Protein AF-A0A6G3RE51-F1 (afdb_monomer)

Radius of gyration: 11.44 Å; Cα contacts (8 Å, |Δi|>4): 53; chains: 1; bounding box: 28×18×31 Å

Solvent-accessible surface area (backbone atoms only — not comparable to full-atom values): 4079 Å² total; per-residue (Å²): 134,72,68,62,63,56,48,33,36,49,33,42,52,48,36,63,72,73,32,90,84,66,87,75,63,90,62,51,41,74,48,50,75,65,56,51,50,56,49,48,58,56,48,72,73,35,90,86,54,47,71,69,48,51,50,52,44,51,52,39,50,48,54,48,73,74,54,126

Sequence (68 aa):
MSTRSVKEAAAAEQLRATTTTLDIPKGFDLWTPEEIADWLDTVEDDPKVSDADFYEAQQAVQRVLDGA

Foldseek 3Di:
DDPLLVLLQQLLVQLVVQADQDPRDPPSSVDDLVRLVVVLVVLVPDPSRDPRSSVSNVVSSVDSVVHD

pLDDT: mean 70.86, std 10.28, range [41.88, 83.94]

Structure (mmCIF, N/CA/C/O backbone):
data_AF-A0A6G3RE51-F1
#
_entry.id   AF-A0A6G3RE51-F1
#
loop_
_atom_site.group_PDB
_atom_site.id
_atom_site.type_symbol
_atom_site.label_atom_id
_atom_site.label_alt_id
_atom_site.label_comp_id
_atom_site.label_asym_id
_atom_site.label_entity_id
_atom_site.label_seq_id
_atom_site.pdbx_PDB_ins_code
_atom_site.Cartn_x
_atom_site.Cartn_y
_atom_site.Cartn_z
_atom_site.occupancy
_atom_site.B_iso_or_equiv
_atom_site.auth_seq_id
_atom_site.auth_comp_id
_atom_site.auth_asym_id
_atom_site.auth_atom_id
_atom_site.pdbx_PDB_model_num
ATOM 1 N N . MET A 1 1 ? 17.668 -8.219 -21.863 1.00 41.88 1 MET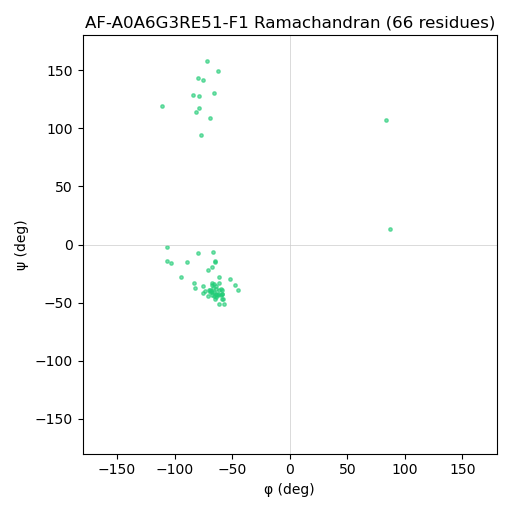 A N 1
ATOM 2 C CA . MET A 1 1 ? 17.486 -8.668 -20.467 1.00 41.88 1 MET A CA 1
ATOM 3 C C . MET A 1 1 ? 16.915 -7.483 -19.709 1.00 41.88 1 MET A C 1
ATOM 5 O O . MET A 1 1 ? 17.657 -6.555 -19.417 1.00 41.88 1 MET A O 1
ATOM 9 N N . SER A 1 2 ? 15.590 -7.433 -19.557 1.00 43.28 2 SER A N 1
ATOM 10 C CA . SER A 1 2 ? 14.878 -6.296 -18.964 1.00 43.28 2 SER A CA 1
ATOM 11 C C . SER A 1 2 ? 15.189 -6.210 -17.473 1.00 43.28 2 SER A C 1
ATOM 13 O O . SER A 1 2 ? 14.726 -7.037 -16.699 1.00 43.28 2 SER A O 1
ATOM 15 N N . THR A 1 3 ? 15.960 -5.206 -17.061 1.00 53.84 3 THR A N 1
ATOM 16 C CA . THR A 1 3 ? 16.212 -4.886 -15.643 1.00 53.84 3 THR A CA 1
ATOM 17 C C . THR A 1 3 ? 14.948 -4.436 -14.905 1.00 53.84 3 THR A C 1
ATOM 19 O O . THR A 1 3 ? 14.920 -4.440 -13.680 1.00 53.84 3 THR A O 1
ATOM 22 N N . ARG A 1 4 ? 13.894 -4.091 -15.652 1.00 51.78 4 ARG A N 1
ATOM 23 C CA . ARG A 1 4 ? 12.589 -3.647 -15.154 1.00 51.78 4 ARG A CA 1
ATOM 24 C C . ARG A 1 4 ? 11.892 -4.719 -14.298 1.00 51.78 4 ARG A C 1
ATOM 26 O O . ARG A 1 4 ? 11.644 -4.470 -13.126 1.00 51.78 4 ARG A O 1
ATOM 33 N N . SER A 1 5 ? 11.786 -5.949 -14.808 1.00 55.19 5 SER A N 1
ATOM 34 C CA . SER A 1 5 ? 11.111 -7.056 -14.105 1.00 55.19 5 SER A CA 1
ATOM 35 C C . SER A 1 5 ? 11.818 -7.534 -12.832 1.00 55.19 5 SER A C 1
ATOM 37 O O . SER A 1 5 ? 11.199 -8.176 -11.994 1.00 55.19 5 SER A O 1
ATOM 39 N N . VAL A 1 6 ? 13.114 -7.242 -12.664 1.00 56.78 6 VAL A N 1
ATOM 40 C CA . VAL A 1 6 ? 13.853 -7.619 -11.444 1.00 56.78 6 VAL A CA 1
ATOM 41 C C . VAL A 1 6 ? 13.614 -6.602 -10.325 1.00 56.78 6 VAL A C 1
ATOM 43 O O . VAL A 1 6 ? 13.474 -6.993 -9.169 1.00 56.78 6 VAL A O 1
ATOM 46 N N . LYS A 1 7 ? 13.525 -5.305 -10.659 1.00 57.22 7 LYS A N 1
ATOM 47 C CA . LYS A 1 7 ? 13.206 -4.251 -9.681 1.00 57.22 7 LYS A CA 1
ATOM 48 C C . LYS A 1 7 ? 11.759 -4.350 -9.195 1.00 57.22 7 LYS A C 1
ATOM 50 O O . LYS A 1 7 ? 11.510 -4.179 -8.008 1.00 57.22 7 LYS A O 1
ATOM 55 N N . GLU A 1 8 ? 10.839 -4.674 -10.102 1.00 58.66 8 GLU A N 1
ATOM 56 C CA . GLU A 1 8 ? 9.405 -4.835 -9.815 1.00 58.66 8 GLU A CA 1
ATOM 57 C C . GLU A 1 8 ? 9.153 -6.015 -8.850 1.00 58.66 8 GLU A C 1
ATOM 59 O O . GLU A 1 8 ? 8.461 -5.864 -7.845 1.00 58.66 8 GLU A O 1
ATOM 64 N N . ALA A 1 9 ? 9.829 -7.154 -9.045 1.00 60.81 9 ALA A N 1
ATOM 65 C CA . ALA A 1 9 ? 9.755 -8.283 -8.112 1.00 60.81 9 ALA A CA 1
ATOM 66 C C . ALA A 1 9 ? 10.370 -7.975 -6.730 1.00 60.81 9 ALA A C 1
ATOM 68 O O . ALA A 1 9 ? 9.833 -8.395 -5.703 1.00 60.81 9 ALA A O 1
ATOM 69 N N . ALA A 1 10 ? 11.470 -7.213 -6.686 1.00 63.66 10 ALA A N 1
ATOM 70 C CA . ALA A 1 10 ? 12.113 -6.818 -5.432 1.00 63.66 10 ALA A CA 1
ATOM 71 C C . ALA A 1 10 ? 11.227 -5.884 -4.589 1.00 63.66 10 ALA A C 1
ATOM 73 O O . ALA A 1 10 ? 11.218 -6.000 -3.366 1.00 63.66 10 ALA A O 1
ATOM 74 N N . ALA A 1 11 ? 10.436 -5.018 -5.233 1.00 64.12 11 ALA A N 1
ATOM 75 C CA . ALA A 1 11 ? 9.435 -4.176 -4.575 1.00 64.12 11 ALA A CA 1
ATOM 76 C C . ALA A 1 11 ? 8.424 -5.006 -3.785 1.00 64.12 11 ALA A C 1
ATOM 78 O O . ALA A 1 11 ? 8.199 -4.776 -2.599 1.00 64.12 11 ALA A O 1
ATOM 79 N N . ALA A 1 12 ? 7.854 -6.011 -4.452 1.00 64.44 12 ALA A N 1
ATOM 80 C CA . ALA A 1 12 ? 6.826 -6.877 -3.895 1.00 64.44 12 ALA A CA 1
ATOM 81 C C . ALA A 1 12 ? 7.356 -7.766 -2.762 1.00 64.44 12 ALA A C 1
ATOM 83 O O . ALA A 1 12 ? 6.624 -8.089 -1.826 1.00 64.44 12 ALA A O 1
ATOM 84 N N . GLU A 1 13 ? 8.611 -8.208 -2.859 1.00 66.62 13 GLU A N 1
ATOM 85 C CA . GLU A 1 13 ? 9.257 -9.001 -1.813 1.00 66.62 13 GLU A CA 1
ATOM 86 C C . GLU A 1 13 ? 9.612 -8.134 -0.599 1.00 66.62 13 GLU A C 1
ATOM 88 O O . GLU A 1 13 ? 9.383 -8.539 0.540 1.00 66.62 13 GLU A O 1
ATOM 93 N N . GLN A 1 14 ? 10.090 -6.909 -0.833 1.00 66.69 14 GLN A N 1
ATOM 94 C CA . GLN A 1 14 ? 10.443 -5.978 0.232 1.00 66.69 14 GLN A CA 1
ATOM 95 C C . GLN A 1 14 ? 9.202 -5.469 0.976 1.00 66.69 14 GLN A C 1
ATOM 97 O O . GLN A 1 14 ? 9.212 -5.484 2.201 1.00 66.69 14 GLN A O 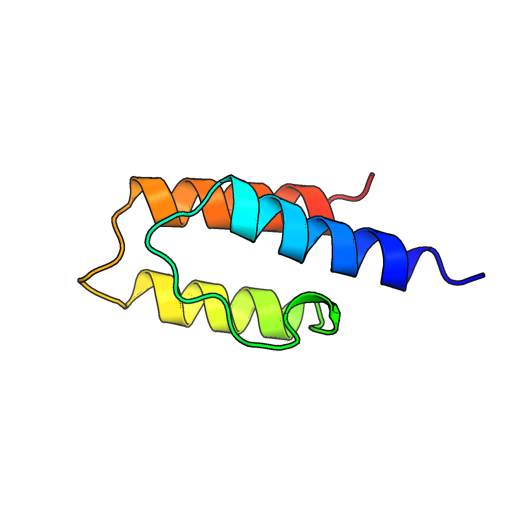1
ATOM 102 N N . LEU A 1 15 ? 8.111 -5.156 0.266 1.00 67.44 15 LEU A N 1
ATOM 103 C CA . LEU A 1 15 ? 6.805 -4.846 0.864 1.00 67.44 15 LEU A CA 1
ATOM 104 C C . LEU A 1 15 ? 6.282 -5.996 1.730 1.00 67.44 15 LEU A C 1
ATOM 106 O O . LEU A 1 15 ? 5.903 -5.774 2.876 1.00 67.44 15 LEU A O 1
ATOM 110 N N . ARG A 1 16 ? 6.334 -7.240 1.234 1.00 68.12 16 ARG A N 1
ATOM 111 C CA . ARG A 1 16 ? 5.948 -8.428 2.021 1.00 68.12 16 ARG A CA 1
ATOM 112 C C . ARG A 1 16 ? 6.809 -8.639 3.265 1.00 68.12 16 ARG A C 1
ATOM 114 O O . ARG A 1 16 ? 6.343 -9.249 4.222 1.00 68.12 16 ARG A O 1
ATOM 121 N N . ALA A 1 17 ? 8.060 -8.186 3.244 1.00 66.25 17 ALA A N 1
ATOM 122 C CA . ALA A 1 17 ? 8.972 -8.310 4.373 1.00 66.25 17 ALA A CA 1
ATOM 123 C C . ALA A 1 17 ? 8.788 -7.198 5.420 1.00 66.25 17 ALA A C 1
ATOM 125 O O . ALA A 1 17 ? 8.994 -7.459 6.605 1.00 66.25 17 ALA A O 1
ATOM 126 N N . THR A 1 18 ? 8.429 -5.978 5.006 1.00 64.81 18 THR A N 1
ATOM 127 C CA . THR A 1 18 ? 8.299 -4.822 5.910 1.00 64.81 18 THR A CA 1
ATOM 128 C C . THR A 1 18 ? 6.881 -4.592 6.412 1.00 64.81 18 THR A C 1
ATOM 130 O O . THR A 1 18 ? 6.721 -4.100 7.524 1.00 64.81 18 THR A O 1
ATOM 133 N N . THR A 1 19 ? 5.858 -4.986 5.654 1.00 63.19 19 THR A N 1
ATOM 134 C CA . THR A 1 19 ? 4.457 -4.778 6.040 1.00 63.19 19 THR A CA 1
ATOM 135 C C . THR A 1 19 ? 3.773 -6.095 6.372 1.00 63.19 19 THR A C 1
ATOM 137 O O . THR A 1 19 ? 3.697 -7.012 5.559 1.00 63.19 19 THR A O 1
ATOM 140 N N . THR A 1 20 ? 3.309 -6.204 7.619 1.00 61.12 20 THR A N 1
ATOM 141 C CA . THR A 1 20 ? 2.713 -7.441 8.162 1.00 61.12 20 THR A CA 1
ATOM 142 C C . THR A 1 20 ? 1.190 -7.386 8.242 1.00 61.12 20 THR A C 1
ATOM 144 O O . THR A 1 20 ? 0.549 -8.427 8.378 1.00 61.12 20 THR A O 1
ATOM 147 N N . THR A 1 21 ? 0.609 -6.191 8.140 1.00 66.44 21 THR A N 1
ATOM 148 C CA . THR A 1 21 ? -0.837 -5.940 8.232 1.00 66.44 21 THR A CA 1
ATOM 149 C C . THR A 1 21 ? -1.478 -5.618 6.882 1.00 66.44 21 THR A C 1
ATOM 151 O O . THR A 1 21 ? -2.701 -5.683 6.768 1.00 66.44 21 THR A O 1
ATOM 154 N N . LEU A 1 22 ? -0.673 -5.312 5.858 1.00 70.62 22 LEU A N 1
ATOM 155 C CA . LEU A 1 22 ? -1.155 -5.006 4.515 1.00 70.62 22 LEU A CA 1
ATOM 156 C C . LEU A 1 22 ? -1.518 -6.278 3.754 1.00 70.62 22 LEU A C 1
ATOM 158 O O . LEU A 1 22 ? -0.706 -7.195 3.608 1.00 70.62 22 LEU A O 1
ATOM 162 N N . ASP A 1 23 ? -2.735 -6.311 3.215 1.00 72.25 23 ASP A N 1
ATOM 163 C CA . ASP A 1 23 ? -3.147 -7.356 2.285 1.00 72.25 23 ASP A CA 1
ATOM 164 C C . ASP A 1 23 ? -2.538 -7.047 0.912 1.00 72.25 23 ASP A C 1
ATOM 166 O O . ASP A 1 23 ? -3.058 -6.237 0.146 1.00 72.25 23 ASP A O 1
ATOM 170 N N . ILE A 1 24 ? -1.370 -7.635 0.639 1.00 71.31 24 ILE A N 1
ATOM 171 C CA . ILE A 1 24 ? -0.651 -7.437 -0.623 1.00 71.31 24 ILE A CA 1
ATOM 172 C C . ILE A 1 24 ? -1.308 -8.305 -1.707 1.00 71.31 24 ILE A C 1
ATOM 174 O O . ILE A 1 24 ? -1.277 -9.541 -1.607 1.00 71.31 24 ILE A O 1
ATOM 178 N N . PRO A 1 25 ? -1.864 -7.701 -2.772 1.00 71.06 25 PRO A N 1
ATOM 179 C CA . PRO A 1 25 ? -2.571 -8.437 -3.811 1.00 71.06 25 PRO A CA 1
ATOM 180 C C . PRO A 1 25 ? -1.680 -9.440 -4.550 1.00 71.06 25 PRO A C 1
ATOM 182 O O . PRO A 1 25 ? -0.473 -9.264 -4.730 1.00 71.06 25 PRO A O 1
ATOM 185 N N . LYS A 1 26 ? -2.283 -10.535 -5.021 1.00 73.81 26 LYS A N 1
ATOM 186 C CA . LYS A 1 26 ? -1.561 -11.537 -5.817 1.00 73.81 26 LYS A CA 1
ATOM 187 C C . LYS A 1 26 ? -1.120 -10.929 -7.150 1.00 73.81 26 LYS A C 1
ATOM 189 O O . LYS A 1 26 ? -1.948 -10.389 -7.874 1.00 73.81 26 LYS A O 1
ATOM 194 N N . GLY A 1 27 ? 0.156 -11.099 -7.497 1.00 70.44 27 GLY A N 1
ATOM 195 C CA . GLY A 1 27 ? 0.733 -10.559 -8.732 1.00 70.44 27 GLY A CA 1
ATOM 196 C C . GLY A 1 27 ? 1.251 -9.127 -8.609 1.00 70.44 27 GLY A C 1
ATOM 197 O O . GLY A 1 27 ? 1.558 -8.528 -9.632 1.00 70.44 27 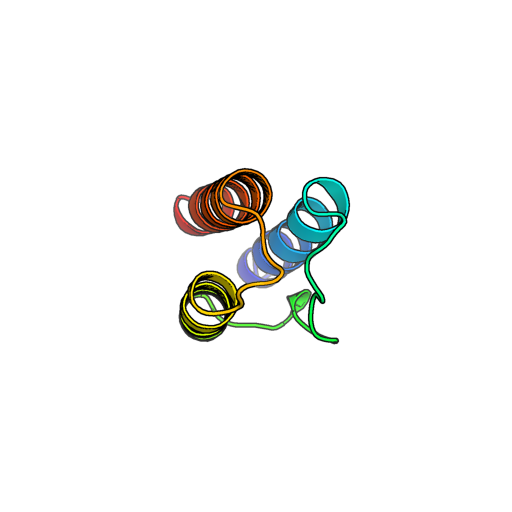GLY A O 1
ATOM 198 N N . PHE A 1 28 ? 1.385 -8.602 -7.386 1.00 73.06 28 PHE A N 1
ATOM 199 C CA . PHE A 1 28 ? 2.005 -7.302 -7.106 1.00 73.06 28 PHE A CA 1
ATOM 200 C C . PHE A 1 28 ? 3.396 -7.137 -7.746 1.00 73.06 28 PHE A C 1
ATOM 202 O O . PHE A 1 28 ? 3.797 -6.048 -8.128 1.00 73.06 28 PHE A O 1
ATOM 209 N N . ASP A 1 29 ? 4.130 -8.238 -7.913 1.00 70.44 29 ASP A N 1
ATOM 210 C CA . ASP A 1 29 ? 5.424 -8.311 -8.604 1.00 70.44 29 ASP A CA 1
ATOM 211 C C . ASP A 1 29 ? 5.371 -7.994 -10.111 1.00 70.44 29 ASP A C 1
ATOM 213 O O . ASP A 1 29 ? 6.413 -7.765 -10.724 1.00 70.44 29 ASP A O 1
ATOM 217 N N . LEU A 1 30 ? 4.177 -7.974 -10.705 1.00 74.56 30 LEU A N 1
ATOM 218 C CA . LEU A 1 30 ? 3.937 -7.645 -12.113 1.00 74.56 30 LEU A CA 1
ATOM 219 C C . LEU A 1 30 ? 3.301 -6.264 -12.295 1.00 74.56 30 LEU A C 1
ATOM 221 O O . LEU A 1 30 ? 3.031 -5.869 -13.430 1.00 74.56 30 LEU A O 1
ATOM 225 N N . TRP A 1 31 ? 3.015 -5.566 -11.197 1.00 75.62 31 TRP A N 1
ATOM 226 C CA . TRP A 1 31 ? 2.327 -4.288 -11.230 1.00 75.62 31 TRP A CA 1
ATOM 227 C C . TRP A 1 31 ? 3.250 -3.177 -11.698 1.00 75.62 31 TRP A C 1
ATOM 229 O O . TRP A 1 31 ? 4.434 -3.107 -11.360 1.00 75.62 31 TRP A O 1
ATOM 239 N N . THR A 1 32 ? 2.678 -2.285 -12.489 1.00 75.62 32 THR A N 1
ATOM 240 C CA . THR A 1 32 ? 3.345 -1.062 -12.906 1.00 75.62 32 THR A CA 1
ATOM 241 C C . THR A 1 32 ? 3.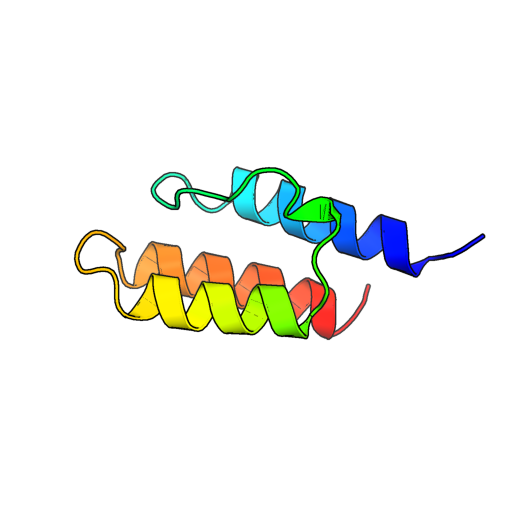459 -0.082 -11.733 1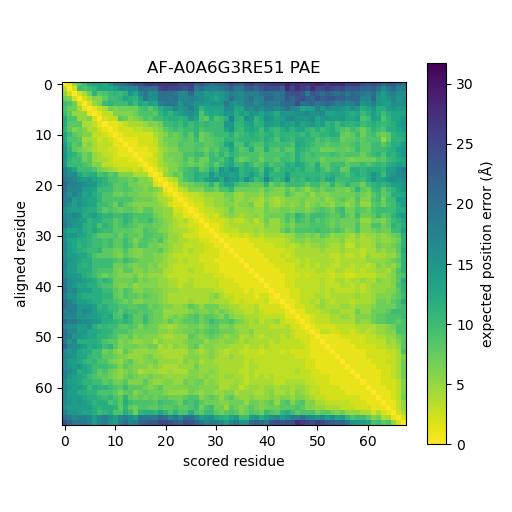.00 75.62 32 THR A C 1
ATOM 243 O O . THR A 1 32 ? 2.662 -0.129 -10.796 1.00 75.62 32 THR A O 1
ATOM 246 N N . PRO A 1 33 ? 4.410 0.867 -11.788 1.00 72.75 33 PRO A N 1
ATOM 247 C CA . PRO A 1 33 ? 4.476 1.991 -10.854 1.00 72.75 33 PRO A CA 1
ATOM 248 C C . PRO A 1 33 ? 3.140 2.692 -10.580 1.00 72.75 33 PRO A C 1
ATOM 250 O O . PRO A 1 33 ? 2.880 3.077 -9.446 1.00 72.75 33 PRO A O 1
ATOM 253 N N . GLU A 1 34 ? 2.308 2.855 -11.612 1.00 75.50 34 GLU A N 1
ATOM 254 C CA . GLU A 1 34 ? 0.997 3.503 -11.506 1.00 75.50 34 GLU A CA 1
ATOM 255 C C . GLU A 1 34 ? -0.002 2.631 -10.733 1.00 75.50 34 GLU A C 1
ATOM 257 O O . GLU A 1 34 ? -0.664 3.135 -9.836 1.00 75.50 34 GLU A O 1
ATOM 262 N N . GLU 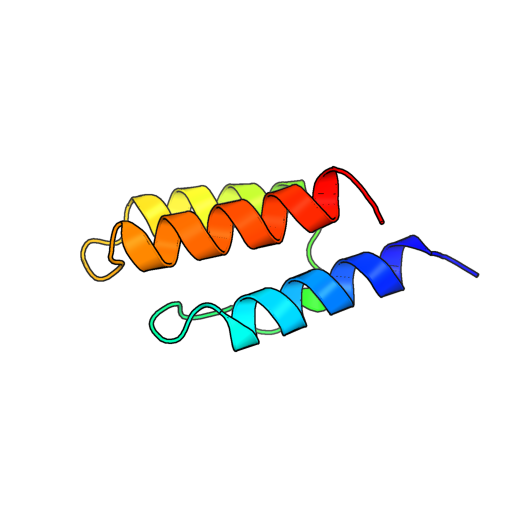A 1 35 ? -0.058 1.323 -11.006 1.00 80.38 35 GLU A N 1
ATOM 263 C CA . GLU A 1 35 ? -0.908 0.379 -10.256 1.00 80.38 35 GLU A CA 1
ATOM 264 C C . GLU A 1 35 ? -0.492 0.268 -8.782 1.00 80.38 35 GLU A C 1
ATOM 266 O O . GLU A 1 35 ? -1.333 0.143 -7.896 1.00 80.38 35 GLU A O 1
ATOM 271 N N . ILE A 1 36 ? 0.812 0.343 -8.507 1.00 78.06 36 ILE A N 1
ATOM 272 C CA . ILE A 1 36 ? 1.347 0.348 -7.142 1.00 78.06 36 ILE A CA 1
ATOM 273 C C . ILE A 1 36 ? 0.951 1.634 -6.400 1.00 78.06 36 ILE A C 1
ATOM 275 O O . ILE A 1 36 ? 0.608 1.568 -5.220 1.00 78.06 36 ILE A O 1
ATOM 279 N N . ALA A 1 37 ? 0.999 2.789 -7.070 1.00 77.75 37 ALA A N 1
ATOM 280 C CA . ALA A 1 37 ? 0.576 4.063 -6.491 1.00 77.75 37 ALA A CA 1
ATOM 281 C C . ALA A 1 37 ? -0.937 4.086 -6.209 1.00 77.75 37 ALA A C 1
ATOM 283 O O . ALA A 1 37 ? -1.337 4.456 -5.112 1.00 77.75 37 ALA A O 1
ATOM 284 N N . ASP A 1 38 ? -1.757 3.603 -7.146 1.00 83.06 38 ASP A N 1
ATOM 285 C CA . ASP A 1 38 ? -3.217 3.504 -6.987 1.00 83.06 38 ASP A CA 1
ATOM 286 C C . ASP A 1 38 ? -3.604 2.579 -5.817 1.00 83.06 38 ASP A C 1
ATOM 288 O O . ASP A 1 38 ? -4.487 2.875 -5.009 1.00 83.06 38 ASP A O 1
ATOM 292 N N . TRP A 1 39 ? -2.878 1.470 -5.648 1.00 83.94 39 TRP A N 1
ATOM 293 C CA . TRP A 1 39 ? -3.051 0.611 -4.479 1.00 83.94 39 TRP A CA 1
ATOM 294 C C . TRP A 1 39 ? -2.638 1.286 -3.173 1.00 83.94 39 TRP A C 1
ATOM 296 O O . TRP A 1 39 ? -3.348 1.129 -2.183 1.00 83.94 39 TRP A O 1
ATOM 306 N N . LEU A 1 40 ? -1.533 2.039 -3.153 1.00 80.94 40 LEU A N 1
ATOM 307 C CA . LEU A 1 40 ? -1.126 2.794 -1.965 1.00 80.94 40 LEU A CA 1
ATOM 308 C C . LEU A 1 40 ? -2.198 3.806 -1.549 1.00 80.94 40 LEU A C 1
ATOM 310 O O . LEU A 1 40 ? -2.525 3.850 -0.367 1.00 80.94 40 LEU A O 1
ATOM 314 N N . ASP A 1 41 ? -2.794 4.536 -2.493 1.00 83.25 41 ASP A N 1
ATOM 315 C CA . ASP A 1 41 ? -3.910 5.449 -2.202 1.00 83.25 41 ASP A CA 1
ATOM 316 C C . ASP A 1 41 ? -5.096 4.687 -1.580 1.00 83.25 41 ASP A C 1
ATOM 318 O O . ASP A 1 41 ? -5.715 5.132 -0.617 1.00 83.25 41 ASP A O 1
ATOM 322 N N . THR A 1 42 ? -5.3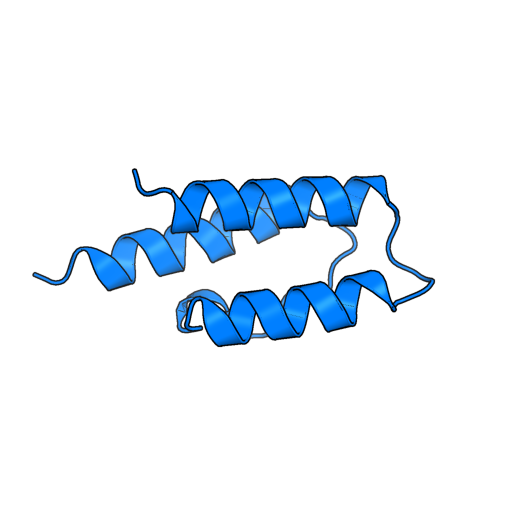69 3.471 -2.064 1.00 82.81 42 THR A N 1
ATOM 323 C CA . THR A 1 42 ? -6.426 2.615 -1.500 1.00 82.81 42 THR A CA 1
ATOM 324 C C . THR A 1 42 ? -6.099 2.119 -0.081 1.00 82.81 42 THR A C 1
ATOM 326 O O . THR A 1 42 ? -6.999 1.913 0.732 1.00 82.81 42 THR A O 1
ATOM 329 N N . VAL A 1 43 ? -4.816 1.889 0.213 1.00 81.62 43 VAL A N 1
ATOM 330 C CA . VAL A 1 43 ? -4.307 1.446 1.521 1.00 81.62 43 VAL A CA 1
ATOM 331 C C . VAL A 1 43 ? -4.311 2.586 2.542 1.00 81.62 43 VAL A C 1
ATOM 333 O O . VAL A 1 43 ? -4.594 2.330 3.710 1.00 81.62 43 VAL A O 1
ATOM 336 N N . GLU A 1 44 ? -4.028 3.823 2.120 1.00 79.88 44 GLU A N 1
ATOM 337 C CA . GLU A 1 44 ? -4.093 5.024 2.970 1.00 79.88 44 GLU A CA 1
ATOM 338 C C . GLU A 1 44 ? -5.503 5.240 3.542 1.00 79.88 44 GLU A C 1
ATOM 340 O O . GLU A 1 44 ? -5.662 5.589 4.711 1.00 79.88 44 GLU A O 1
ATOM 345 N N . ASP A 1 45 ? -6.529 4.968 2.733 1.00 80.88 45 ASP A N 1
ATOM 346 C CA . ASP A 1 45 ? -7.935 5.103 3.118 1.00 80.88 45 ASP A CA 1
ATOM 347 C C . ASP A 1 45 ? -8.475 3.920 3.956 1.00 80.88 45 ASP A C 1
ATOM 349 O O . ASP A 1 45 ? -9.609 3.983 4.452 1.00 80.88 45 ASP A O 1
ATOM 353 N N . ASP A 1 46 ? -7.712 2.832 4.146 1.00 78.38 46 ASP A N 1
ATOM 354 C CA . ASP A 1 46 ? -8.160 1.692 4.956 1.00 78.38 46 ASP A CA 1
ATOM 355 C C . ASP A 1 46 ? -7.950 1.973 6.460 1.00 78.38 46 ASP A C 1
ATOM 357 O O . ASP A 1 46 ? -6.818 2.001 6.947 1.00 78.38 46 ASP A O 1
ATOM 361 N N . PRO A 1 47 ? -9.026 2.084 7.267 1.00 78.06 47 PRO A N 1
ATOM 362 C CA . PRO A 1 47 ? -8.927 2.390 8.696 1.00 78.06 47 PRO A CA 1
ATOM 363 C C . PRO A 1 47 ? -8.259 1.285 9.534 1.00 78.06 47 PRO A C 1
ATOM 365 O O . PRO A 1 47 ? -8.078 1.454 10.742 1.00 78.06 47 PRO A O 1
ATOM 368 N N . LYS A 1 48 ? -7.961 0.122 8.945 1.00 78.69 48 LYS A N 1
ATOM 369 C CA . LYS A 1 48 ? -7.221 -0.972 9.591 1.00 78.69 48 LYS A CA 1
ATOM 370 C C . LYS A 1 48 ? -5.715 -0.848 9.408 1.00 78.69 48 LYS A C 1
ATOM 372 O O . LYS A 1 48 ? -4.976 -1.546 10.105 1.00 78.69 48 LYS A O 1
ATOM 377 N N . VAL A 1 49 ? -5.273 -0.012 8.478 1.00 77.69 49 VAL A N 1
ATOM 378 C CA . VAL A 1 49 ? -3.862 0.214 8.202 1.00 77.69 49 VAL A CA 1
ATOM 379 C C . VAL A 1 49 ? -3.352 1.246 9.192 1.00 77.69 49 VAL A C 1
ATOM 381 O O . VAL A 1 49 ? -3.957 2.291 9.409 1.00 77.69 49 VAL A O 1
ATOM 384 N N . SER A 1 50 ? -2.247 0.926 9.859 1.00 81.19 50 SER A N 1
ATOM 385 C CA . SER A 1 50 ? -1.584 1.893 10.725 1.00 81.19 50 SER A CA 1
ATOM 386 C C . SER A 1 50 ? -0.736 2.840 9.883 1.00 81.19 50 SER A C 1
ATOM 388 O O . SER A 1 50 ? -0.051 2.387 8.968 1.00 81.19 50 SER A O 1
ATOM 390 N N . ASP A 1 51 ? -0.675 4.116 10.271 1.00 81.31 51 ASP A N 1
ATOM 391 C CA . ASP A 1 51 ? 0.239 5.107 9.683 1.00 81.31 51 ASP A CA 1
ATOM 392 C C . ASP A 1 51 ? 1.683 4.584 9.562 1.00 81.31 51 ASP A C 1
ATOM 394 O O . ASP A 1 51 ? 2.388 4.903 8.608 1.00 81.31 51 ASP A O 1
ATOM 398 N N . ALA A 1 52 ? 2.130 3.756 10.516 1.00 81.19 52 ALA A N 1
ATOM 399 C CA . ALA A 1 52 ? 3.458 3.147 10.492 1.00 81.19 52 ALA A CA 1
ATOM 400 C C . ALA A 1 52 ? 3.623 2.122 9.355 1.00 81.19 52 ALA A C 1
ATOM 402 O O . ALA A 1 52 ? 4.641 2.138 8.666 1.00 81.19 52 ALA A O 1
ATOM 403 N N . ASP A 1 53 ? 2.627 1.259 9.136 1.00 77.81 53 ASP A N 1
ATOM 404 C CA . ASP A 1 53 ? 2.643 0.280 8.042 1.00 77.81 53 ASP A CA 1
ATOM 405 C C . ASP A 1 53 ? 2.520 0.978 6.680 1.00 77.81 53 ASP A C 1
ATOM 407 O O . ASP A 1 53 ? 3.234 0.626 5.740 1.00 77.81 53 ASP A O 1
ATOM 411 N N . PHE A 1 54 ? 1.678 2.012 6.581 1.00 81.94 54 PHE A N 1
ATOM 412 C CA . PHE A 1 54 ? 1.565 2.823 5.368 1.00 81.94 54 PHE A CA 1
ATOM 413 C C . PHE A 1 54 ? 2.881 3.539 5.034 1.00 81.94 54 PHE A C 1
ATOM 415 O O . PHE A 1 54 ? 3.333 3.516 3.889 1.00 81.94 54 PHE A O 1
ATOM 422 N N . TYR A 1 55 ? 3.549 4.117 6.036 1.00 83.50 55 TYR A N 1
ATOM 423 C CA . TYR A 1 55 ? 4.838 4.782 5.850 1.00 83.50 55 TYR A CA 1
ATOM 424 C C . TYR A 1 55 ? 5.933 3.818 5.366 1.00 83.50 55 TYR A C 1
ATOM 426 O O . TYR A 1 55 ? 6.691 4.145 4.448 1.00 83.50 55 TYR A O 1
ATOM 434 N N . GLU A 1 56 ? 6.006 2.613 5.937 1.00 81.19 56 GLU A N 1
ATOM 435 C CA . GLU A 1 56 ? 6.938 1.568 5.492 1.00 81.19 56 GLU A CA 1
ATOM 436 C C . GLU A 1 56 ? 6.625 1.098 4.061 1.00 81.19 56 GLU A C 1
ATOM 438 O O . GLU A 1 56 ? 7.548 0.888 3.264 1.00 81.19 56 GLU A O 1
ATOM 443 N N . ALA A 1 57 ? 5.342 0.991 3.697 1.00 77.88 57 ALA A N 1
ATOM 444 C CA . ALA A 1 57 ? 4.925 0.654 2.338 1.00 77.88 57 ALA A CA 1
ATOM 445 C C . ALA A 1 57 ? 5.324 1.732 1.328 1.00 77.88 57 ALA A C 1
ATOM 447 O O . ALA A 1 57 ? 5.919 1.430 0.291 1.00 77.88 57 ALA A O 1
ATOM 448 N N . GLN A 1 58 ? 5.063 2.997 1.660 1.00 81.62 58 GLN A N 1
ATOM 449 C CA . GLN A 1 58 ? 5.435 4.141 0.838 1.00 81.62 58 GLN A CA 1
ATOM 450 C C . GLN A 1 58 ? 6.952 4.188 0.618 1.00 81.62 58 GLN A C 1
ATOM 452 O O . GLN A 1 58 ? 7.402 4.303 -0.520 1.00 81.62 58 GLN A O 1
ATOM 457 N N . GLN A 1 59 ? 7.755 4.014 1.674 1.00 81.44 59 GLN A N 1
ATOM 458 C CA . GLN A 1 59 ? 9.220 3.949 1.586 1.00 81.44 59 GLN A CA 1
ATOM 459 C C . GLN A 1 59 ? 9.705 2.810 0.678 1.00 81.44 59 GLN A C 1
ATOM 461 O O . GLN A 1 59 ? 10.637 2.998 -0.111 1.00 81.44 59 GLN A O 1
ATOM 466 N N . ALA A 1 60 ? 9.089 1.629 0.774 1.00 74.62 60 ALA A N 1
ATOM 467 C CA . ALA A 1 60 ? 9.435 0.487 -0.065 1.00 74.62 60 ALA A CA 1
ATOM 468 C C . ALA A 1 60 ? 9.148 0.768 -1.550 1.00 74.62 60 ALA A C 1
ATOM 470 O O . ALA A 1 60 ? 10.005 0.516 -2.398 1.00 74.62 60 ALA A O 1
ATOM 471 N N . VAL A 1 61 ? 7.996 1.368 -1.863 1.00 74.12 61 VAL A N 1
ATOM 472 C CA . VAL A 1 61 ? 7.650 1.792 -3.229 1.00 74.12 61 VAL A CA 1
ATOM 473 C C . VAL A 1 61 ? 8.597 2.884 -3.725 1.00 74.12 61 VAL A C 1
ATOM 475 O O . VAL A 1 61 ? 9.132 2.780 -4.828 1.00 74.12 61 VAL A O 1
ATOM 478 N N . GLN A 1 62 ? 8.888 3.892 -2.902 1.00 76.00 62 GLN A N 1
ATOM 479 C CA . GLN A 1 62 ? 9.769 4.998 -3.276 1.00 76.00 62 GLN A CA 1
ATOM 480 C C . GLN A 1 62 ? 11.171 4.504 -3.656 1.00 76.00 62 GLN A C 1
ATOM 482 O O . GLN A 1 62 ? 11.710 4.925 -4.676 1.00 76.00 62 GLN A O 1
ATOM 487 N N . ARG A 1 63 ? 11.744 3.556 -2.900 1.00 69.69 63 ARG A N 1
ATOM 488 C CA . ARG A 1 63 ? 13.056 2.950 -3.210 1.00 69.69 63 ARG A CA 1
ATOM 489 C C . ARG A 1 63 ? 13.084 2.222 -4.554 1.00 69.69 63 ARG A C 1
ATOM 491 O O . ARG A 1 63 ? 14.119 2.191 -5.216 1.00 69.69 63 ARG A O 1
ATOM 498 N N . VAL A 1 64 ? 11.965 1.631 -4.956 1.00 67.19 64 VAL A N 1
ATOM 499 C CA . VAL A 1 64 ? 11.837 0.907 -6.229 1.00 67.19 64 VAL A CA 1
ATOM 500 C C . VAL A 1 64 ? 11.744 1.887 -7.393 1.00 67.19 64 VAL A C 1
ATOM 502 O O . VAL A 1 64 ? 12.387 1.673 -8.423 1.00 67.19 64 VAL A O 1
ATOM 505 N N . LEU A 1 65 ? 10.978 2.967 -7.213 1.00 66.62 65 LEU A N 1
ATOM 506 C CA . LEU A 1 65 ? 10.788 4.015 -8.215 1.00 66.62 65 LEU A CA 1
ATOM 507 C C . LEU A 1 65 ? 12.046 4.863 -8.431 1.00 66.62 65 LEU A C 1
ATOM 509 O O . LEU A 1 65 ? 12.365 5.179 -9.576 1.00 66.62 65 LEU A O 1
ATOM 513 N N . ASP A 1 66 ? 12.777 5.188 -7.360 1.00 68.88 66 ASP A N 1
ATOM 514 C CA . ASP A 1 66 ? 14.016 5.979 -7.428 1.00 68.88 66 ASP A CA 1
ATOM 515 C C . ASP A 1 66 ? 15.177 5.185 -8.064 1.00 68.88 66 ASP A C 1
ATOM 517 O O . ASP A 1 66 ? 16.085 5.750 -8.668 1.00 68.88 66 ASP A O 1
ATOM 521 N N . GLY A 1 67 ? 15.081 3.851 -8.043 1.00 50.78 67 GLY A N 1
ATOM 522 C CA . GLY A 1 67 ? 15.912 2.950 -8.828 1.00 50.78 67 GLY A CA 1
ATOM 523 C C . GLY A 1 67 ? 17.269 2.627 -8.199 1.00 50.78 67 GLY A C 1
ATOM 524 O O . GLY A 1 67 ? 18.218 3.396 -8.298 1.00 50.78 67 GLY A O 1
ATOM 525 N N . ALA A 1 68 ? 17.394 1.398 -7.691 1.00 46.81 68 ALA A N 1
ATOM 526 C CA . ALA A 1 68 ? 18.677 0.687 -7.600 1.00 46.81 68 ALA A CA 1
ATOM 527 C C . ALA A 1 68 ? 19.273 0.399 -8.986 1.00 46.81 68 ALA A C 1
ATOM 529 O O . ALA A 1 6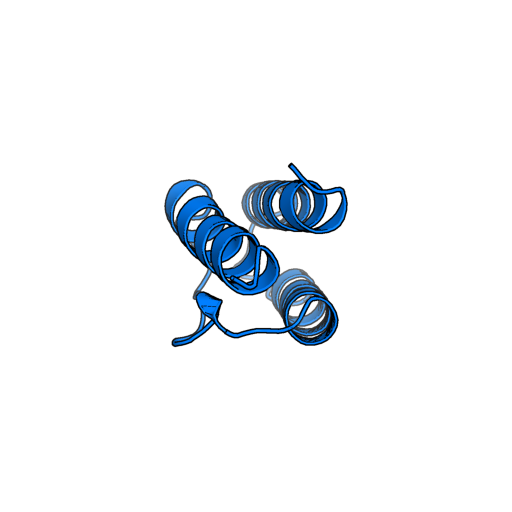8 ? 18.478 0.059 -9.890 1.00 46.81 68 ALA A O 1
#

Mean predicted aligned error: 8.03 Å

Nearest PDB structures (foldseek):
  2efk-assembly1_A-2  TM=4.899E-01  e=7.277E+00  Homo sapiens
  8pot-assembly1_A 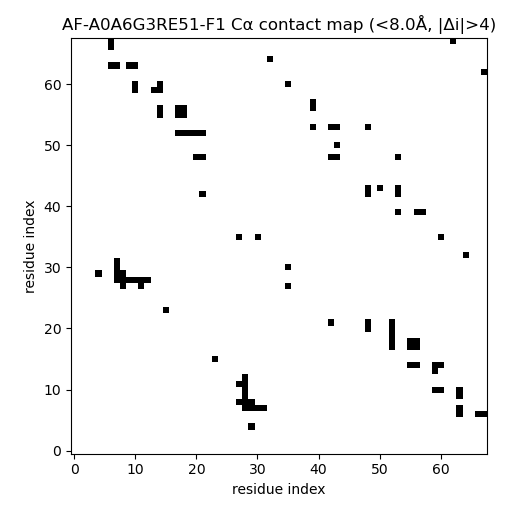 TM=3.056E-01  e=7.713E+00  Escherichia coli K-12

Secondary structure (DSSP, 8-state):
--SHHHHHHHHHHHHHHH-SSS-PPTTGGG--HHHHHHHHHHHHT-TTS-HHHHHHHHHHHHHHHH--